Protein AF-A0A955N1L0-F1 (afdb_monomer_lite)

Secondary structure (DSSP, 8-state):
-EEE-SSEEEEEEE-GGGS--TTEEEEEEEEEEE-STT-EEEEEEEEEEEEEE--EEEEEESSEEEE-SSSEEEEEETTEEEEEEEE-SS-EEEEEEE-----SSSSPPEEEEEEESS-EEEEEEEEEEEEE---

Sequence (135 aa):
STDFTAEKDTLVLDITSAYDVPSLEKLTRTFIYDRSGKGSFTVRDEVRFKEPTKFGTALITMSEWNQSGQDEFLIRQGTNAVRVTVECPDQWSVKPETLEEDVRADRLPDRIGLNVIQPVKSTEITMLIEPVVEE

Radius of gyration: 16.12 Å; chains: 1; bounding box: 38×33×46 Å

Foldseek 3Di:
DWDDDPFKTKDKDFCQVVDPDPFWDTWIWIWMWGNPDQTKIKIKIKTAGNDFAKDKDKDKDQFDKDDDPFFWIWGDDVVWIKIKGKDKPADWHWDKDFDDDPDPDPGTMIITIIIHPTGDRIIMIMIMIGIDDDD

pLDDT: mean 95.41, std 6.42, range [50.41, 98.81]

Structure (mmCIF, N/CA/C/O backbone):
data_AF-A0A955N1L0-F1
#
_entry.id   AF-A0A955N1L0-F1
#
loop_
_atom_site.group_PDB
_atom_site.id
_atom_site.type_symbol
_atom_site.label_atom_id
_atom_site.label_alt_id
_atom_site.label_comp_id
_atom_site.label_asym_id
_atom_site.label_entity_id
_atom_site.label_seq_id
_atom_site.pdbx_PDB_ins_code
_atom_site.Cartn_x
_atom_site.Cartn_y
_atom_site.Cartn_z
_atom_site.occupancy
_atom_site.B_iso_or_equiv
_atom_site.auth_seq_id
_atom_site.auth_comp_id
_atom_site.auth_asym_id
_atom_site.auth_atom_id
_atom_site.pdbx_PDB_model_num
ATOM 1 N N . SER A 1 1 ? -1.332 -15.743 -2.092 1.00 92.12 1 SER A N 1
ATOM 2 C CA . SER A 1 1 ? -1.514 -16.739 -1.015 1.00 92.12 1 SER A CA 1
ATOM 3 C C . SER A 1 1 ? -2.445 -16.171 0.042 1.00 92.12 1 SER A C 1
ATOM 5 O O . SER A 1 1 ? -2.707 -14.972 0.027 1.00 92.12 1 SER A O 1
ATOM 7 N N . THR A 1 2 ? -2.962 -17.015 0.929 1.00 96.25 2 THR A N 1
ATOM 8 C CA . THR A 1 2 ? -3.849 -16.616 2.031 1.00 96.25 2 THR A CA 1
ATOM 9 C C . THR A 1 2 ? -3.439 -17.337 3.305 1.00 96.25 2 THR A C 1
ATOM 11 O O . THR A 1 2 ? -3.138 -18.529 3.242 1.00 96.25 2 THR A O 1
ATOM 14 N N . ASP A 1 3 ? -3.472 -16.634 4.429 1.00 98.06 3 ASP A N 1
ATOM 15 C CA . ASP A 1 3 ? -3.309 -17.191 5.771 1.00 98.06 3 ASP A CA 1
ATOM 16 C C . ASP A 1 3 ? -4.246 -16.446 6.723 1.00 98.06 3 ASP A C 1
ATOM 18 O O . ASP A 1 3 ? -4.134 -15.232 6.869 1.00 98.06 3 ASP A O 1
ATOM 22 N N . PHE A 1 4 ? -5.210 -17.145 7.313 1.00 97.94 4 PHE A N 1
ATOM 23 C CA . PHE A 1 4 ? -6.253 -16.540 8.139 1.00 97.94 4 PHE A CA 1
ATOM 24 C C . PHE A 1 4 ? -6.267 -17.210 9.501 1.00 97.94 4 PHE A C 1
ATOM 26 O O . PHE A 1 4 ? -6.388 -18.433 9.608 1.00 97.94 4 PHE A O 1
ATOM 33 N N . THR A 1 5 ? -6.159 -16.402 10.547 1.00 97.62 5 THR A N 1
ATOM 34 C CA . THR A 1 5 ? -6.092 -16.867 11.930 1.00 97.62 5 THR A CA 1
ATOM 35 C C . THR A 1 5 ? -7.022 -16.037 12.804 1.00 97.62 5 THR A C 1
ATOM 37 O O . THR A 1 5 ? -7.545 -15.006 12.386 1.00 97.62 5 THR A O 1
ATOM 40 N N . ALA A 1 6 ? -7.225 -16.472 14.049 1.00 97.00 6 ALA A N 1
ATOM 41 C CA . ALA A 1 6 ? -8.023 -15.703 14.999 1.00 97.00 6 ALA A CA 1
ATOM 42 C C . ALA A 1 6 ? -7.446 -14.295 15.240 1.00 97.00 6 ALA A C 1
ATOM 44 O O . ALA A 1 6 ? -8.206 -13.345 15.401 1.00 97.00 6 ALA A O 1
ATOM 45 N N . GLU A 1 7 ? -6.119 -14.154 15.239 1.00 97.50 7 GLU A N 1
ATOM 46 C CA . GLU A 1 7 ? -5.441 -12.893 15.556 1.00 97.50 7 GLU A CA 1
ATOM 47 C C . GLU A 1 7 ? -5.133 -12.063 14.309 1.00 97.50 7 GLU A C 1
ATOM 49 O O . GLU A 1 7 ? -5.236 -10.843 14.348 1.00 97.50 7 GLU A O 1
ATOM 54 N N . LYS A 1 8 ? -4.801 -12.704 13.186 1.00 98.19 8 LYS A N 1
ATOM 55 C CA . LYS A 1 8 ? -4.273 -12.023 12.002 1.00 98.19 8 LYS A CA 1
ATOM 56 C C . LYS A 1 8 ? -4.685 -12.699 10.700 1.00 98.19 8 LYS A C 1
ATOM 58 O O . LYS A 1 8 ? -4.577 -13.919 10.574 1.00 98.19 8 LYS A O 1
ATOM 63 N N . ASP A 1 9 ? -5.045 -11.884 9.718 1.00 98.56 9 ASP A N 1
ATOM 64 C CA . ASP A 1 9 ? -5.323 -12.302 8.348 1.00 98.56 9 ASP A CA 1
ATOM 65 C C . ASP A 1 9 ? -4.271 -11.731 7.404 1.00 98.56 9 ASP A C 1
ATOM 67 O O . ASP A 1 9 ? -3.925 -10.557 7.486 1.00 98.56 9 ASP A O 1
ATOM 71 N N . THR A 1 10 ? -3.772 -12.549 6.485 1.00 98.69 10 THR A N 1
ATOM 72 C CA . THR A 1 10 ? -2.841 -12.155 5.431 1.00 98.69 10 THR A CA 1
ATOM 73 C C . THR A 1 10 ? -3.373 -12.605 4.078 1.00 98.69 10 THR A C 1
ATOM 75 O O . THR A 1 10 ? -3.630 -13.789 3.851 1.00 98.69 10 THR A O 1
ATOM 78 N N . LEU A 1 11 ? -3.499 -11.660 3.151 1.00 98.69 11 LEU A N 1
ATOM 79 C CA . LEU A 1 11 ? -3.850 -11.902 1.755 1.00 98.69 11 LEU A CA 1
ATOM 80 C C . LEU A 1 11 ? -2.754 -11.326 0.862 1.00 98.69 11 LEU A C 1
ATOM 82 O O . LEU A 1 11 ? -2.507 -10.127 0.872 1.00 98.69 11 LEU A O 1
ATOM 86 N N . VAL A 1 12 ? -2.137 -12.176 0.048 1.00 98.62 12 VAL A N 1
ATOM 87 C CA . VAL A 1 12 ? -1.130 -11.776 -0.939 1.00 98.62 12 VAL A CA 1
ATOM 88 C C . VAL A 1 12 ? -1.702 -11.983 -2.334 1.00 98.62 12 VAL A C 1
ATOM 90 O O . VAL A 1 12 ? -1.979 -13.122 -2.730 1.00 98.62 12 VAL A O 1
ATOM 93 N N . LEU A 1 13 ? -1.850 -10.893 -3.080 1.00 98.50 13 LEU A N 1
ATOM 94 C CA . LEU A 1 13 ? -2.296 -10.889 -4.468 1.00 98.50 13 LEU A CA 1
ATOM 95 C C . LEU A 1 13 ? -1.118 -10.587 -5.388 1.00 98.50 13 LEU A C 1
ATOM 97 O O . LEU A 1 13 ? -0.484 -9.543 -5.264 1.00 98.50 13 LEU A O 1
ATOM 101 N N . ASP A 1 14 ? -0.856 -11.476 -6.341 1.00 98.50 14 ASP A N 1
ATOM 102 C CA . ASP A 1 14 ? -0.056 -11.123 -7.510 1.00 98.50 14 ASP A CA 1
ATOM 103 C C . ASP A 1 14 ? -0.982 -10.449 -8.524 1.00 98.50 14 ASP A C 1
ATOM 105 O O . ASP A 1 14 ? -1.841 -11.095 -9.127 1.00 98.50 14 ASP A O 1
ATOM 109 N N . ILE A 1 15 ? -0.836 -9.134 -8.659 1.00 98.25 15 ILE A N 1
ATOM 110 C CA . ILE A 1 15 ? -1.642 -8.308 -9.558 1.00 98.25 15 ILE A CA 1
ATOM 111 C C . ILE A 1 15 ? -0.856 -7.909 -10.809 1.00 98.25 15 ILE A C 1
ATOM 113 O O . ILE A 1 15 ? -1.331 -7.079 -11.572 1.00 98.25 15 ILE A O 1
ATOM 117 N N . THR A 1 16 ? 0.314 -8.512 -11.061 1.00 98.38 16 THR A N 1
ATOM 118 C CA . THR A 1 16 ? 1.191 -8.182 -12.200 1.00 98.38 16 THR A CA 1
ATOM 119 C C . THR A 1 16 ? 0.432 -8.199 -13.526 1.00 98.38 16 THR A C 1
ATOM 121 O O . THR A 1 16 ? 0.500 -7.248 -14.296 1.00 98.38 16 THR A O 1
ATOM 124 N N . SER A 1 17 ? -0.347 -9.257 -13.769 1.00 97.75 17 SER A N 1
ATOM 125 C CA . SER A 1 17 ? -1.089 -9.445 -15.026 1.00 97.75 17 SER A CA 1
ATOM 126 C C . SER A 1 17 ? -2.262 -8.479 -15.226 1.00 97.75 17 SER A C 1
ATOM 128 O O . SER A 1 17 ? -2.782 -8.386 -16.334 1.00 97.75 17 SER A O 1
ATOM 130 N N . ALA A 1 18 ? -2.672 -7.748 -14.184 1.00 97.56 18 ALA A N 1
ATOM 131 C CA . ALA A 1 18 ? -3.723 -6.738 -14.283 1.00 97.56 18 ALA A CA 1
ATOM 132 C C . ALA A 1 18 ? -3.228 -5.423 -14.914 1.00 97.56 18 ALA A C 1
ATOM 134 O O . ALA A 1 18 ? -4.043 -4.552 -15.217 1.00 97.56 18 ALA A O 1
ATOM 135 N N . TYR A 1 19 ? -1.914 -5.271 -15.113 1.00 96.69 19 TYR A N 1
ATOM 136 C CA . TYR A 1 19 ? -1.300 -4.066 -15.660 1.00 96.69 19 TYR A CA 1
ATOM 137 C C . TYR A 1 19 ? -0.591 -4.371 -16.977 1.00 96.69 19 TYR A C 1
ATOM 139 O O . TYR A 1 19 ? 0.345 -5.166 -17.026 1.00 96.69 19 TYR A O 1
ATOM 147 N N . ASP A 1 20 ? -0.989 -3.671 -18.039 1.00 96.56 20 ASP A N 1
ATOM 148 C CA . ASP A 1 20 ? -0.309 -3.721 -19.335 1.00 96.56 20 ASP A CA 1
ATOM 149 C C . ASP A 1 20 ? 0.894 -2.762 -19.348 1.00 96.56 20 ASP A C 1
ATOM 151 O O . ASP A 1 20 ? 0.875 -1.683 -19.940 1.00 96.56 20 ASP A O 1
ATOM 155 N N . VAL A 1 21 ? 1.934 -3.123 -18.592 1.00 97.00 21 VAL A N 1
ATOM 156 C CA . VAL A 1 21 ? 3.194 -2.373 -18.501 1.00 97.00 21 VAL A CA 1
ATOM 157 C C . VAL A 1 21 ? 4.331 -3.291 -18.956 1.00 97.00 21 VAL A C 1
ATOM 159 O O . VAL A 1 21 ? 4.738 -4.169 -18.197 1.00 97.00 21 VAL A O 1
ATOM 162 N N . PRO A 1 22 ? 4.900 -3.106 -20.165 1.00 96.69 22 PRO A N 1
ATOM 163 C CA . PRO A 1 22 ? 5.881 -4.041 -20.732 1.00 96.69 22 PRO A CA 1
ATOM 164 C C . PRO A 1 22 ? 7.138 -4.272 -19.880 1.00 96.69 22 PRO A C 1
ATOM 166 O O . PRO A 1 22 ? 7.747 -5.350 -19.939 1.00 96.69 22 PRO A O 1
ATOM 169 N N . SER A 1 23 ? 7.544 -3.261 -19.104 1.00 97.75 23 SER A N 1
ATOM 170 C CA . SER A 1 23 ? 8.687 -3.342 -18.197 1.00 97.75 23 SER A CA 1
ATOM 171 C C . SER A 1 23 ? 8.362 -4.045 -16.878 1.00 97.75 23 SER A C 1
ATOM 173 O O . SER A 1 23 ? 9.300 -4.443 -16.199 1.00 97.75 23 SER A O 1
ATOM 175 N N . LEU A 1 24 ? 7.092 -4.231 -16.504 1.00 98.69 24 LEU A N 1
ATOM 176 C CA . LEU A 1 24 ? 6.693 -4.811 -15.222 1.00 98.69 24 LEU A CA 1
ATOM 177 C C . LEU A 1 24 ? 6.964 -6.322 -15.189 1.00 98.69 24 LEU A C 1
ATOM 179 O O . LEU A 1 24 ? 6.513 -7.072 -16.051 1.00 98.69 24 LEU A O 1
ATOM 183 N N . GLU A 1 25 ? 7.710 -6.766 -14.180 1.00 98.62 25 GLU A N 1
ATOM 184 C CA . GLU A 1 25 ? 8.022 -8.183 -13.941 1.00 98.62 25 GLU A CA 1
ATOM 185 C C . GLU A 1 25 ? 7.247 -8.756 -12.755 1.00 98.62 25 GLU A C 1
ATOM 187 O O . GLU A 1 25 ? 6.921 -9.940 -12.748 1.00 98.62 25 GLU A O 1
ATOM 192 N N . LYS A 1 26 ? 6.985 -7.926 -11.739 1.00 98.56 26 LYS A N 1
ATOM 193 C CA . LYS A 1 26 ? 6.251 -8.296 -10.526 1.00 98.56 26 LYS A CA 1
ATOM 194 C C . LYS A 1 26 ? 5.531 -7.070 -9.984 1.00 98.56 26 LYS A C 1
ATOM 196 O O . LYS A 1 26 ? 6.157 -6.026 -9.825 1.00 98.56 26 LYS A O 1
ATOM 201 N N . LEU A 1 27 ? 4.270 -7.234 -9.613 1.00 98.75 27 LEU A N 1
ATOM 202 C CA . LEU A 1 27 ? 3.562 -6.378 -8.675 1.00 98.75 27 LEU A CA 1
ATOM 203 C C . LEU A 1 27 ? 2.738 -7.261 -7.741 1.00 98.75 27 LEU A C 1
ATOM 205 O O . LEU A 1 27 ? 1.766 -7.897 -8.149 1.00 98.75 27 LEU A O 1
ATOM 209 N N . THR A 1 28 ? 3.140 -7.304 -6.477 1.00 98.69 28 THR A N 1
ATOM 210 C CA . THR A 1 28 ? 2.433 -8.048 -5.438 1.00 98.69 28 THR A CA 1
ATOM 211 C C . THR A 1 28 ? 1.904 -7.079 -4.399 1.00 98.69 28 THR A C 1
ATOM 213 O O . THR A 1 28 ? 2.666 -6.271 -3.877 1.00 98.69 28 THR A O 1
ATOM 216 N N . ARG A 1 29 ? 0.614 -7.192 -4.081 1.00 98.81 29 ARG A N 1
ATOM 217 C CA . ARG A 1 29 ? -0.023 -6.464 -2.987 1.00 98.81 29 ARG A CA 1
ATOM 218 C C . ARG A 1 29 ? -0.318 -7.417 -1.842 1.00 98.81 29 ARG A C 1
ATOM 220 O O . ARG A 1 29 ? -1.058 -8.387 -2.010 1.00 98.81 29 ARG A O 1
ATOM 227 N N . THR A 1 30 ? 0.243 -7.120 -0.683 1.00 98.81 30 THR A N 1
ATOM 228 C CA . THR A 1 30 ? 0.001 -7.843 0.559 1.00 98.81 30 THR A CA 1
ATOM 229 C C . THR A 1 30 ? -0.886 -7.005 1.464 1.00 98.81 30 THR A C 1
ATOM 231 O O . THR A 1 30 ? -0.564 -5.862 1.773 1.00 98.81 30 THR A O 1
ATOM 234 N N . PHE A 1 31 ? -1.990 -7.593 1.902 1.00 98.81 31 PHE A N 1
ATOM 235 C CA . PHE A 1 31 ? -2.870 -7.058 2.927 1.00 98.81 31 PHE A CA 1
ATOM 236 C C . PHE A 1 31 ? -2.670 -7.853 4.208 1.00 98.81 31 PHE A C 1
ATOM 238 O O . PHE A 1 31 ? -2.707 -9.085 4.170 1.00 98.81 31 PHE A O 1
ATOM 245 N N . ILE A 1 32 ? -2.489 -7.158 5.325 1.00 98.75 32 ILE A N 1
ATOM 246 C CA . ILE A 1 32 ? -2.411 -7.764 6.653 1.00 98.75 32 ILE 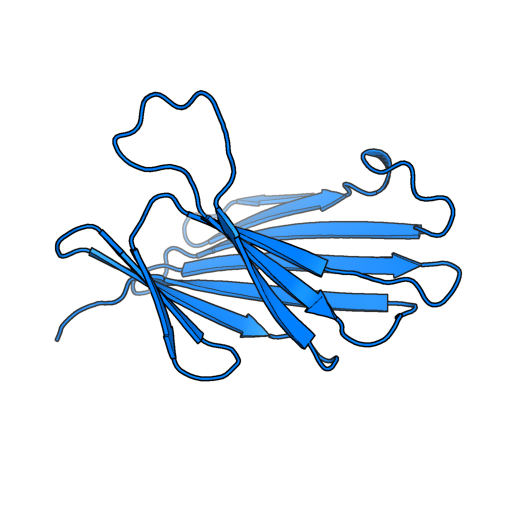A CA 1
ATOM 247 C C . ILE A 1 32 ? -3.419 -7.054 7.541 1.00 98.75 32 ILE A C 1
ATOM 249 O O . ILE A 1 32 ? -3.320 -5.848 7.729 1.00 98.75 32 ILE A O 1
ATOM 253 N N . TYR A 1 33 ? -4.384 -7.790 8.078 1.00 98.56 33 TYR A N 1
ATOM 254 C CA . TYR A 1 33 ? -5.289 -7.286 9.103 1.00 98.56 33 TYR A CA 1
ATOM 255 C C . TYR A 1 33 ? -4.942 -7.951 10.429 1.00 98.56 33 TYR A C 1
ATOM 257 O O . TYR A 1 33 ? -5.094 -9.164 10.565 1.00 98.56 33 TYR A O 1
ATOM 265 N N . ASP A 1 34 ? -4.444 -7.168 11.381 1.00 98.38 34 ASP A N 1
ATOM 266 C CA . ASP A 1 34 ? -4.059 -7.630 12.712 1.00 98.38 34 ASP A CA 1
ATOM 267 C C . ASP A 1 34 ? -5.104 -7.150 13.723 1.00 98.38 34 ASP A C 1
ATOM 269 O O . ASP A 1 34 ? -5.459 -5.973 13.753 1.00 98.38 34 ASP A O 1
ATOM 273 N N . ARG A 1 35 ? -5.646 -8.069 14.522 1.00 97.69 35 ARG A N 1
ATOM 274 C CA . ARG A 1 35 ? -6.685 -7.802 15.529 1.00 97.69 35 ARG A CA 1
ATOM 275 C C . ARG A 1 35 ? -6.106 -7.624 16.929 1.00 97.69 35 ARG A C 1
ATOM 277 O O . ARG A 1 35 ? -6.862 -7.377 17.867 1.00 97.69 35 ARG A O 1
ATOM 284 N N . SER A 1 36 ? -4.796 -7.791 17.100 1.00 94.94 36 SER A N 1
ATOM 285 C CA . SER A 1 36 ? -4.134 -7.601 18.386 1.00 94.94 36 SER A CA 1
ATOM 286 C C . SER A 1 36 ? -4.159 -6.130 18.816 1.00 94.94 36 SER A C 1
ATOM 288 O O . SER A 1 36 ? -4.235 -5.204 18.006 1.00 94.94 36 SER A O 1
ATOM 290 N N . GLY A 1 37 ? -4.127 -5.897 20.131 1.00 94.12 37 GLY A N 1
ATOM 291 C CA . GLY A 1 37 ? -4.185 -4.550 20.691 1.00 94.12 37 GLY A CA 1
ATOM 292 C C . GLY A 1 37 ? -5.447 -3.800 20.255 1.00 94.12 37 GLY A C 1
ATOM 293 O O . GLY A 1 37 ? -6.560 -4.202 20.581 1.00 94.12 37 GLY A O 1
ATOM 294 N N . LYS A 1 38 ? -5.260 -2.685 19.545 1.00 94.88 38 LYS A N 1
ATOM 295 C CA . LYS A 1 38 ? -6.353 -1.853 19.012 1.00 94.88 38 LYS A CA 1
ATOM 296 C C . LYS A 1 38 ? -6.680 -2.173 17.547 1.00 94.88 38 LYS A C 1
ATOM 298 O O . LYS A 1 38 ? -7.610 -1.598 16.990 1.00 94.88 38 LYS A O 1
ATOM 303 N N . GLY A 1 39 ? -5.945 -3.116 16.965 1.00 96.81 39 GLY A N 1
ATOM 304 C CA . GLY A 1 39 ? -6.008 -3.517 15.573 1.00 96.81 39 GLY A CA 1
ATOM 305 C C . GLY A 1 39 ? -5.199 -2.617 14.641 1.00 96.81 39 GLY A C 1
ATOM 306 O O . GLY A 1 39 ? -4.975 -1.441 14.923 1.00 96.81 39 GLY A O 1
ATOM 307 N N . SER A 1 40 ? -4.776 -3.176 13.512 1.00 98.38 40 SER A N 1
ATOM 308 C CA . SER A 1 40 ? -4.097 -2.451 12.440 1.00 98.38 40 SER A CA 1
ATOM 309 C C . SER A 1 40 ? -4.377 -3.082 11.078 1.00 98.38 40 SER A C 1
ATOM 311 O O . SER A 1 40 ? -4.784 -4.244 10.962 1.00 98.38 40 SER A O 1
ATOM 313 N N . PHE A 1 41 ? -4.185 -2.293 10.026 1.00 98.62 41 PHE A N 1
ATOM 314 C CA . PHE A 1 41 ? -4.282 -2.757 8.653 1.00 98.62 41 PHE A CA 1
ATOM 315 C C . PHE A 1 41 ? -3.066 -2.303 7.855 1.00 98.62 41 PHE A C 1
ATOM 317 O O . PHE A 1 41 ? -2.818 -1.110 7.709 1.00 98.62 41 PHE A O 1
ATOM 324 N N . THR A 1 42 ? -2.318 -3.259 7.318 1.00 98.81 42 THR A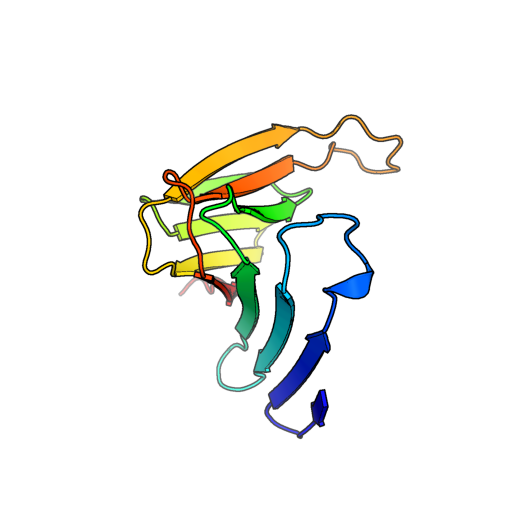 N 1
ATOM 325 C CA . THR A 1 42 ? -1.133 -2.993 6.507 1.00 98.81 42 THR A CA 1
ATOM 326 C C . THR A 1 42 ? -1.417 -3.315 5.051 1.00 98.81 42 THR A C 1
ATOM 328 O O . THR A 1 42 ? -1.886 -4.408 4.729 1.00 98.81 42 THR A O 1
ATOM 331 N N . VAL A 1 43 ? -1.071 -2.388 4.164 1.00 98.75 43 VAL A N 1
ATOM 332 C CA . VAL A 1 43 ? -1.040 -2.605 2.716 1.00 98.75 43 VAL A CA 1
ATOM 333 C C . VAL A 1 43 ? 0.393 -2.428 2.243 1.00 98.75 43 VAL A C 1
ATOM 335 O O . VAL A 1 43 ? 0.957 -1.348 2.378 1.00 98.75 43 VAL A O 1
ATOM 338 N N . ARG A 1 44 ? 0.981 -3.482 1.685 1.00 98.81 44 ARG A N 1
ATOM 339 C CA . ARG A 1 44 ? 2.353 -3.485 1.170 1.00 98.81 44 ARG A CA 1
ATOM 340 C C . ARG A 1 44 ? 2.350 -3.806 -0.313 1.00 98.81 44 ARG A C 1
ATOM 342 O O . ARG A 1 44 ? 1.913 -4.887 -0.703 1.00 98.81 44 ARG A O 1
ATOM 349 N N . ASP A 1 45 ? 2.869 -2.887 -1.112 1.00 98.75 45 ASP A N 1
ATOM 350 C CA . ASP A 1 45 ? 3.078 -3.056 -2.545 1.00 98.75 45 ASP A CA 1
ATOM 351 C C . ASP A 1 45 ? 4.554 -3.311 -2.833 1.00 98.75 45 ASP A C 1
ATOM 353 O O . ASP A 1 45 ? 5.388 -2.438 -2.615 1.00 98.75 45 ASP A O 1
ATOM 357 N N . GLU A 1 46 ? 4.871 -4.487 -3.368 1.00 98.81 46 GLU A N 1
ATOM 358 C CA . GLU A 1 46 ? 6.205 -4.850 -3.846 1.00 98.81 46 GLU A CA 1
ATOM 359 C C . GLU A 1 46 ? 6.226 -4.880 -5.372 1.00 98.81 46 GLU A C 1
ATOM 361 O O . GLU A 1 46 ? 5.473 -5.641 -5.989 1.00 98.81 46 GLU A O 1
ATOM 366 N N . VAL A 1 47 ? 7.138 -4.124 -5.986 1.00 98.81 47 VAL A N 1
ATOM 367 C CA . VAL A 1 47 ? 7.229 -4.018 -7.447 1.00 98.81 47 VAL A CA 1
ATOM 368 C C . VAL A 1 47 ? 8.625 -4.349 -7.971 1.00 98.81 47 VAL A C 1
ATOM 370 O O . VAL A 1 47 ? 9.637 -4.084 -7.319 1.00 98.81 47 VAL A O 1
ATOM 373 N N . ARG A 1 48 ? 8.691 -4.913 -9.180 1.00 98.81 48 ARG A N 1
ATOM 374 C CA . ARG A 1 48 ? 9.926 -5.116 -9.946 1.00 98.81 48 ARG A CA 1
ATOM 375 C C . ARG A 1 48 ? 9.698 -4.840 -11.428 1.00 98.81 48 ARG A C 1
ATOM 377 O O . ARG A 1 48 ? 8.693 -5.268 -11.991 1.00 98.81 48 ARG A O 1
ATOM 384 N N . PHE A 1 49 ? 10.674 -4.195 -12.055 1.00 98.81 49 PHE A N 1
ATOM 385 C CA . PHE A 1 49 ? 10.710 -3.851 -13.467 1.00 98.81 49 PHE A CA 1
ATOM 386 C C . PHE A 1 49 ? 12.020 -4.308 -14.131 1.00 98.81 49 PHE A C 1
ATOM 388 O O . PHE A 1 49 ? 13.087 -4.290 -13.512 1.00 98.81 49 PHE A O 1
ATOM 395 N N . LYS A 1 50 ? 11.952 -4.607 -15.434 1.00 98.50 50 LYS A N 1
ATOM 396 C CA . LYS A 1 50 ? 13.091 -4.920 -16.319 1.00 98.50 50 LYS A CA 1
ATOM 397 C C . LYS A 1 50 ? 14.104 -3.771 -16.380 1.00 98.50 50 LYS A C 1
ATOM 399 O O . LYS A 1 50 ? 15.318 -3.980 -16.453 1.00 98.50 50 LYS A O 1
ATOM 404 N N . GLU A 1 51 ? 13.603 -2.541 -16.321 1.00 98.25 51 GLU A N 1
ATOM 405 C CA . GLU A 1 51 ? 14.366 -1.297 -16.411 1.00 98.25 51 GLU A CA 1
ATOM 406 C C . GLU A 1 51 ? 13.824 -0.246 -15.428 1.00 98.25 51 GLU A C 1
ATOM 408 O O . GLU A 1 51 ? 12.668 -0.360 -15.012 1.00 98.25 51 GLU A O 1
ATOM 413 N N . PRO A 1 52 ? 14.628 0.762 -15.026 1.00 98.50 52 PRO A N 1
ATOM 414 C CA . PRO A 1 52 ? 14.167 1.804 -14.113 1.00 98.50 52 PRO A CA 1
ATOM 415 C C . PRO A 1 52 ? 12.871 2.459 -14.610 1.00 98.50 52 PRO A C 1
ATOM 417 O O . PRO A 1 52 ? 12.856 3.103 -15.655 1.00 98.50 52 PRO A O 1
ATOM 420 N N . THR A 1 53 ? 11.786 2.293 -13.856 1.00 98.44 53 THR A N 1
ATOM 421 C CA . THR A 1 53 ? 10.434 2.733 -14.227 1.00 98.44 53 THR A CA 1
ATOM 422 C C . THR A 1 53 ? 9.844 3.571 -13.091 1.00 98.44 53 THR A C 1
ATOM 424 O O . THR A 1 53 ? 10.153 3.348 -11.920 1.00 98.44 53 THR A O 1
ATOM 427 N N . LYS A 1 54 ? 9.022 4.578 -13.414 1.00 98.12 54 LYS A N 1
ATOM 428 C CA . LYS A 1 54 ? 8.304 5.355 -12.391 1.00 98.12 54 LYS A CA 1
ATOM 429 C C . LYS A 1 54 ? 7.271 4.469 -11.703 1.00 98.12 54 LYS A C 1
ATOM 431 O O . LYS A 1 54 ? 6.534 3.754 -12.376 1.00 98.12 54 LYS A O 1
ATOM 436 N N . PHE A 1 55 ? 7.181 4.571 -10.384 1.00 98.44 55 PHE A N 1
ATOM 437 C CA . PHE A 1 55 ? 6.231 3.803 -9.594 1.00 98.44 55 PHE A CA 1
ATOM 438 C C . PHE A 1 55 ? 5.578 4.667 -8.520 1.00 98.44 55 PHE A C 1
ATOM 440 O O . PHE A 1 55 ? 6.192 5.583 -7.973 1.00 98.44 55 PHE A O 1
ATOM 447 N N . GLY A 1 56 ? 4.326 4.351 -8.219 1.00 97.81 56 GLY A N 1
ATOM 448 C CA . GLY A 1 56 ? 3.588 4.931 -7.116 1.00 97.81 56 GLY A CA 1
ATOM 449 C C . GLY A 1 56 ? 2.324 4.134 -6.832 1.00 97.81 56 GLY A C 1
ATOM 450 O O . GLY A 1 56 ? 1.837 3.393 -7.686 1.00 97.81 56 GLY A O 1
ATOM 451 N N . THR A 1 57 ? 1.791 4.312 -5.631 1.00 97.69 57 THR A N 1
ATOM 452 C CA . THR A 1 57 ? 0.501 3.762 -5.204 1.00 97.69 57 THR A CA 1
ATOM 453 C C . THR A 1 57 ? -0.411 4.902 -4.751 1.00 97.69 57 THR A C 1
ATOM 455 O O . THR A 1 57 ? -0.074 6.079 -4.915 1.00 97.69 57 THR A O 1
ATOM 458 N N . ALA A 1 58 ? -1.603 4.592 -4.253 1.00 97.19 58 ALA A N 1
ATOM 459 C CA . ALA A 1 58 ? -2.517 5.617 -3.772 1.00 97.19 58 ALA A CA 1
ATOM 460 C C . ALA A 1 58 ? -3.319 5.162 -2.558 1.00 97.19 58 ALA A C 1
ATOM 462 O O . ALA A 1 58 ? -3.731 4.006 -2.466 1.00 97.19 58 ALA A O 1
ATOM 463 N N . LEU A 1 59 ? -3.593 6.128 -1.688 1.00 97.00 59 LEU A N 1
ATOM 464 C CA . LEU A 1 59 ? -4.578 6.046 -0.623 1.00 97.00 59 LEU A CA 1
ATOM 465 C C . LEU A 1 59 ? -5.779 6.899 -1.029 1.00 97.00 59 LEU A C 1
ATOM 467 O O . LEU A 1 59 ? -5.619 8.071 -1.358 1.00 97.00 59 LEU A O 1
ATOM 471 N N . ILE A 1 60 ? -6.973 6.313 -1.051 1.00 96.06 60 ILE A N 1
ATOM 472 C CA . ILE A 1 60 ? -8.201 7.014 -1.442 1.00 96.06 60 ILE A CA 1
ATOM 473 C C . ILE A 1 60 ? -9.083 7.162 -0.210 1.00 96.06 60 ILE A C 1
ATOM 475 O O . ILE A 1 60 ? -9.272 6.200 0.534 1.00 96.06 60 ILE A O 1
ATOM 479 N N . THR A 1 61 ? -9.628 8.357 0.003 1.00 95.00 61 THR A N 1
ATOM 480 C CA . THR A 1 61 ? -10.523 8.637 1.127 1.00 95.00 61 THR A CA 1
ATOM 481 C C . THR A 1 61 ? -11.634 9.605 0.733 1.00 95.00 61 THR A C 1
ATOM 483 O O . THR A 1 61 ? -11.430 10.511 -0.067 1.00 95.00 61 THR A O 1
ATOM 486 N N . MET A 1 62 ? -12.821 9.421 1.312 1.00 93.06 62 MET A N 1
ATOM 487 C CA . MET A 1 62 ? -13.920 10.400 1.257 1.00 93.06 62 MET A CA 1
ATOM 488 C C . MET A 1 62 ? -13.937 11.324 2.486 1.00 93.06 62 MET A C 1
ATOM 490 O O . MET A 1 62 ? -14.784 12.207 2.596 1.00 93.06 62 MET A O 1
ATOM 494 N N . SER A 1 63 ? -13.022 11.104 3.425 1.00 94.00 63 SER A N 1
ATOM 495 C CA . SER A 1 63 ? -12.946 11.806 4.701 1.00 94.00 63 SER A CA 1
ATOM 496 C C . SER A 1 63 ? -11.944 12.955 4.654 1.00 94.00 63 SER A C 1
ATOM 498 O O . SER A 1 63 ? -11.040 12.990 3.817 1.00 94.00 63 SER A O 1
ATOM 500 N N . GLU A 1 64 ? -12.080 13.892 5.590 1.00 94.00 64 GLU A N 1
ATOM 501 C CA . GLU A 1 64 ? -11.062 14.916 5.801 1.00 94.00 64 GLU A CA 1
ATOM 502 C C . GLU A 1 64 ? -9.734 14.270 6.178 1.00 94.00 64 GLU A C 1
ATOM 504 O O . GLU A 1 64 ? -9.681 13.317 6.961 1.00 94.00 64 GLU A O 1
ATOM 509 N N . TRP A 1 65 ? -8.655 14.802 5.617 1.00 96.25 65 TRP A N 1
ATOM 510 C CA . TRP A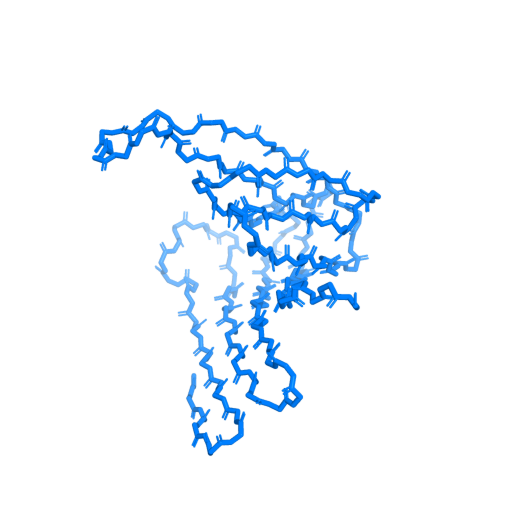 1 65 ? -7.317 14.333 5.908 1.00 96.25 65 TRP A CA 1
ATOM 511 C C . TRP A 1 65 ? -6.347 15.501 6.000 1.00 96.25 65 TRP A C 1
ATOM 513 O O . TRP A 1 65 ? -6.531 16.548 5.377 1.00 96.25 65 TRP A O 1
ATOM 523 N N . ASN A 1 66 ? -5.303 15.311 6.793 1.00 95.62 66 ASN A N 1
ATOM 524 C CA . ASN A 1 66 ? -4.138 16.175 6.793 1.00 95.62 66 ASN A CA 1
ATOM 525 C C . ASN A 1 66 ? -2.870 15.324 6.817 1.00 95.62 66 ASN A C 1
ATOM 527 O O . ASN A 1 66 ? -2.896 14.140 7.155 1.00 95.62 66 ASN A O 1
ATOM 531 N N . GLN A 1 67 ? -1.766 15.942 6.427 1.00 94.75 67 GLN A N 1
ATOM 532 C CA . GLN A 1 67 ? -0.447 15.342 6.469 1.00 94.75 67 GLN A CA 1
ATOM 533 C C . GLN A 1 67 ? 0.328 15.948 7.645 1.00 94.75 67 GLN A C 1
ATOM 535 O O . GLN A 1 67 ? 0.422 17.171 7.761 1.00 94.75 67 GLN A O 1
ATOM 540 N N . SER A 1 68 ? 0.869 15.092 8.509 1.00 87.12 68 SER A N 1
ATOM 541 C CA . SER A 1 68 ? 1.654 15.459 9.691 1.00 87.12 68 SER A CA 1
ATOM 542 C C . SER A 1 68 ? 3.083 14.943 9.521 1.00 87.12 68 SER A C 1
ATOM 544 O O . SER A 1 68 ? 3.404 13.840 9.926 1.00 87.12 68 SER A O 1
ATOM 546 N N . GLY A 1 69 ? 3.961 15.729 8.897 1.00 83.69 69 GLY A N 1
ATOM 547 C CA . GLY A 1 69 ? 5.293 15.251 8.490 1.00 83.69 69 GLY A CA 1
ATOM 548 C C . GLY A 1 69 ? 5.291 14.658 7.079 1.00 83.69 69 GLY A C 1
ATOM 549 O O . GLY A 1 69 ? 4.345 14.858 6.327 1.00 83.69 69 GLY A O 1
ATOM 550 N N . GLN A 1 70 ? 6.369 13.996 6.656 1.00 83.38 70 GLN A N 1
ATOM 551 C CA . GLN A 1 70 ? 6.459 13.498 5.274 1.00 83.38 70 GLN A CA 1
ATOM 552 C C . GLN A 1 70 ? 5.670 12.195 5.075 1.00 83.38 70 GLN A C 1
ATOM 554 O O . GLN A 1 70 ? 5.132 11.969 3.995 1.00 83.38 70 GLN A O 1
ATOM 559 N N . ASP A 1 71 ? 5.584 11.382 6.117 1.00 93.94 71 ASP A N 1
ATOM 560 C CA . ASP A 1 71 ? 5.239 9.964 6.107 1.00 93.94 71 ASP A CA 1
ATOM 561 C C . ASP A 1 71 ? 3.979 9.613 6.900 1.00 93.94 71 ASP A C 1
ATOM 563 O O . ASP A 1 71 ? 3.504 8.486 6.797 1.00 93.94 71 ASP A O 1
ATOM 567 N N . GLU A 1 72 ? 3.398 10.562 7.633 1.00 97.12 72 GLU A N 1
ATOM 568 C CA . GLU A 1 72 ? 2.189 10.338 8.424 1.00 97.12 72 GLU A CA 1
ATOM 569 C C . GLU A 1 72 ? 1.001 11.165 7.904 1.00 97.12 72 GLU A C 1
ATOM 571 O O . GLU A 1 72 ? 1.085 12.378 7.679 1.00 97.12 72 GLU A O 1
ATOM 576 N N . PHE A 1 73 ? -0.141 10.499 7.751 1.00 97.62 73 PHE A N 1
ATOM 577 C CA . PHE A 1 73 ? -1.424 11.092 7.393 1.00 97.62 73 PHE A CA 1
ATOM 578 C C . PHE A 1 73 ? -2.444 10.805 8.481 1.00 97.62 73 PHE A C 1
ATOM 580 O O . PHE A 1 73 ? -2.532 9.694 9.000 1.00 97.62 73 PHE A O 1
ATOM 587 N N . LEU A 1 74 ? -3.272 11.794 8.782 1.00 97.31 74 LEU A N 1
ATOM 588 C CA . LEU A 1 74 ? -4.381 11.656 9.708 1.00 97.31 74 LEU A CA 1
ATOM 589 C C . LEU A 1 74 ? -5.683 11.807 8.936 1.00 97.31 74 LEU A C 1
ATOM 591 O O . LEU A 1 74 ? -5.954 12.879 8.400 1.00 97.31 74 LEU A O 1
ATOM 595 N N . ILE A 1 75 ? -6.489 10.748 8.899 1.00 96.81 75 ILE A N 1
ATOM 596 C CA . ILE A 1 75 ? -7.792 10.725 8.228 1.00 96.81 75 ILE A CA 1
ATOM 597 C C . ILE A 1 75 ? -8.879 10.693 9.299 1.00 96.81 75 ILE A C 1
ATOM 599 O O . ILE A 1 75 ? -8.887 9.790 10.137 1.00 96.81 75 ILE A O 1
ATOM 603 N N . ARG A 1 76 ? -9.793 11.669 9.291 1.00 95.38 76 ARG A N 1
ATOM 604 C CA . ARG A 1 76 ? -10.809 11.859 10.339 1.00 95.38 76 ARG A CA 1
ATOM 605 C C . ARG A 1 76 ? -12.230 11.812 9.794 1.00 95.38 76 ARG A C 1
ATOM 607 O O . ARG A 1 76 ? -12.536 12.414 8.770 1.00 95.38 76 ARG A O 1
ATOM 614 N N . GLN A 1 77 ? -13.117 11.158 10.538 1.00 91.62 77 GLN A N 1
ATOM 615 C CA . GLN A 1 77 ? -14.554 11.152 10.293 1.00 91.62 77 GLN A CA 1
ATOM 616 C C . GLN A 1 77 ? -15.307 11.265 11.624 1.00 91.62 77 GLN A C 1
ATOM 618 O O . GLN A 1 77 ? -15.401 10.306 12.393 1.00 91.62 77 GLN A O 1
ATOM 623 N N . GLY A 1 78 ? -15.850 12.453 11.903 1.00 89.88 78 GLY A N 1
ATOM 624 C CA . GLY A 1 78 ? -16.464 12.751 13.198 1.00 89.88 78 GLY A CA 1
ATOM 625 C C . GLY A 1 78 ? -15.447 12.613 14.334 1.00 89.88 78 GLY A C 1
ATOM 626 O O . GLY A 1 78 ? -14.370 13.199 14.278 1.00 89.88 78 GLY A O 1
ATOM 627 N N . THR A 1 79 ? -15.778 11.818 15.351 1.00 91.75 79 THR A N 1
ATOM 628 C CA . THR A 1 79 ? -14.891 11.515 16.491 1.00 91.75 79 THR A CA 1
ATOM 629 C C . THR A 1 79 ? -13.906 10.379 16.214 1.00 91.75 79 THR A C 1
ATOM 631 O O . THR A 1 79 ? -13.069 10.079 17.056 1.00 91.75 79 THR A O 1
ATOM 634 N N . ASN A 1 80 ? -14.008 9.716 15.059 1.00 94.25 80 ASN A N 1
ATOM 635 C CA . ASN A 1 80 ? -13.142 8.598 14.703 1.00 94.25 80 ASN A CA 1
ATOM 636 C C . ASN A 1 80 ? -12.019 9.077 13.789 1.00 94.25 80 ASN A C 1
ATOM 638 O O . ASN A 1 80 ? -12.213 9.958 12.946 1.00 94.25 80 ASN A O 1
ATOM 642 N N . ALA A 1 81 ? -10.846 8.468 13.916 1.00 96.25 81 ALA A N 1
ATOM 643 C CA . ALA A 1 81 ? -9.727 8.761 13.040 1.00 96.25 81 ALA A CA 1
ATOM 644 C C . ALA A 1 81 ? -8.814 7.548 12.873 1.00 96.25 81 ALA A C 1
ATOM 646 O O . ALA A 1 81 ? -8.741 6.687 13.749 1.00 96.25 81 ALA A O 1
ATOM 647 N N . VAL A 1 82 ? -8.101 7.511 11.752 1.00 97.31 82 VAL A N 1
ATOM 648 C CA . VAL A 1 82 ? -6.980 6.597 11.534 1.00 97.31 82 VAL A CA 1
ATOM 649 C C . VAL A 1 82 ? -5.722 7.394 11.226 1.00 97.31 82 VAL A C 1
ATOM 651 O O . VAL A 1 82 ? -5.769 8.409 10.524 1.00 97.31 82 VAL A O 1
ATOM 654 N N . ARG A 1 83 ? -4.601 6.927 11.766 1.00 97.69 83 ARG A N 1
ATOM 655 C CA . ARG A 1 83 ? -3.261 7.344 11.376 1.00 97.69 83 ARG A CA 1
ATOM 656 C C . ARG A 1 83 ? -2.783 6.387 10.296 1.00 97.69 83 ARG A C 1
ATOM 658 O O . ARG A 1 83 ? -2.921 5.176 10.448 1.00 97.69 83 ARG A O 1
ATOM 665 N N . VAL A 1 84 ? -2.231 6.931 9.221 1.00 98.38 84 VAL A N 1
ATOM 666 C CA . VAL A 1 84 ? -1.571 6.161 8.172 1.00 98.38 84 VAL A CA 1
ATOM 667 C C . VAL A 1 84 ? -0.107 6.550 8.134 1.00 98.38 84 VAL A C 1
ATOM 669 O O . VAL A 1 84 ? 0.199 7.700 7.835 1.00 98.38 84 VAL A O 1
ATOM 672 N N . THR A 1 85 ? 0.774 5.597 8.404 1.00 98.31 85 THR A N 1
ATOM 673 C CA . THR A 1 85 ? 2.225 5.764 8.301 1.00 98.31 85 THR A CA 1
ATOM 674 C C . THR A 1 85 ? 2.720 5.070 7.040 1.00 98.31 85 THR A C 1
ATOM 676 O O . THR A 1 85 ? 2.322 3.938 6.756 1.00 98.31 85 THR A O 1
ATOM 679 N N . VAL A 1 86 ? 3.565 5.746 6.267 1.00 98.38 86 VAL A N 1
ATOM 680 C CA . VAL A 1 86 ? 4.077 5.263 4.983 1.00 98.38 86 VAL A CA 1
ATOM 681 C C . VAL A 1 86 ? 5.577 5.035 5.059 1.00 98.38 86 VAL A C 1
ATOM 683 O O . VAL A 1 86 ? 6.355 5.964 5.248 1.00 98.38 86 VAL A O 1
ATOM 686 N N . GLU A 1 87 ? 5.985 3.799 4.807 1.00 98.31 87 GLU A N 1
ATOM 687 C CA . GLU A 1 87 ? 7.383 3.409 4.686 1.00 98.31 87 GLU A CA 1
ATOM 688 C C . GLU A 1 87 ? 7.721 3.106 3.226 1.00 98.31 87 GLU A C 1
ATOM 690 O O . GLU A 1 87 ? 6.997 2.398 2.522 1.00 98.31 87 GLU A O 1
ATOM 695 N N . CYS A 1 88 ? 8.843 3.651 2.766 1.00 97.94 88 CYS A N 1
ATOM 696 C CA . CYS A 1 88 ? 9.395 3.409 1.440 1.00 97.94 88 CYS A CA 1
ATOM 697 C C . CYS A 1 88 ? 10.919 3.601 1.514 1.00 97.94 88 CYS A C 1
ATOM 699 O O . CYS A 1 88 ? 11.366 4.604 2.081 1.00 97.94 88 CYS A O 1
ATOM 701 N N . PRO A 1 89 ? 11.736 2.676 0.976 1.00 97.62 89 PRO A N 1
ATOM 702 C CA . PRO A 1 89 ? 13.192 2.803 1.015 1.00 97.62 89 PRO A CA 1
ATOM 703 C C . PRO A 1 89 ? 13.716 3.907 0.083 1.00 97.62 89 PRO A C 1
ATOM 705 O O . PRO A 1 89 ? 14.831 4.395 0.269 1.00 97.62 89 PRO A O 1
ATOM 708 N N . ASP A 1 90 ? 12.931 4.298 -0.922 1.00 98.19 90 ASP A N 1
ATOM 709 C CA . ASP A 1 90 ? 13.284 5.325 -1.894 1.00 98.19 90 ASP A CA 1
ATOM 710 C C . ASP A 1 90 ? 12.696 6.687 -1.515 1.00 98.19 90 ASP A C 1
ATOM 712 O O . ASP A 1 90 ? 11.673 6.784 -0.842 1.00 98.19 90 ASP A O 1
ATOM 716 N N . GLN A 1 91 ? 13.299 7.774 -2.005 1.00 97.56 91 GLN A N 1
ATOM 717 C CA . GLN A 1 91 ? 12.694 9.099 -1.856 1.00 97.56 91 GLN A CA 1
ATOM 718 C C . GLN A 1 91 ? 11.368 9.169 -2.618 1.00 97.56 91 GLN A C 1
ATOM 720 O O . GLN A 1 91 ? 11.304 8.865 -3.813 1.00 97.56 91 GLN A O 1
ATOM 725 N N . TRP A 1 92 ? 10.322 9.632 -1.941 1.00 97.69 92 TRP A N 1
ATOM 726 C CA . TRP A 1 92 ? 8.965 9.678 -2.471 1.00 97.69 92 TRP A CA 1
ATOM 727 C C . TRP A 1 92 ? 8.267 11.001 -2.136 1.00 97.69 92 TRP A C 1
ATOM 729 O O . TRP A 1 92 ? 8.702 11.756 -1.263 1.00 97.69 92 TRP A O 1
ATOM 739 N N . SER A 1 93 ? 7.196 11.301 -2.869 1.00 96.94 93 SER A N 1
ATOM 740 C CA . SER A 1 93 ? 6.395 12.511 -2.709 1.00 96.94 93 SER A CA 1
ATOM 741 C C . SER A 1 93 ? 4.895 12.226 -2.738 1.00 96.94 93 SER A C 1
ATOM 743 O O . SER A 1 93 ? 4.427 11.243 -3.321 1.00 96.94 93 SER A O 1
ATOM 745 N N . VAL A 1 94 ? 4.141 13.133 -2.117 1.00 97.00 94 VAL A N 1
ATOM 746 C CA . VAL A 1 94 ? 2.677 13.121 -2.093 1.00 97.00 94 VAL A CA 1
ATOM 747 C C . VAL A 1 94 ? 2.139 13.960 -3.245 1.00 97.00 94 VAL A C 1
ATOM 749 O O . VAL A 1 94 ? 2.580 15.088 -3.464 1.00 97.00 94 VAL A O 1
ATOM 752 N N . LYS A 1 95 ? 1.156 13.427 -3.971 1.00 96.62 95 LYS A N 1
ATOM 753 C CA . LYS A 1 95 ? 0.387 14.152 -4.985 1.00 96.62 95 LYS A CA 1
ATOM 754 C C . LYS A 1 95 ? -1.110 13.929 -4.742 1.00 96.62 95 LYS A C 1
ATOM 756 O O . LYS A 1 95 ? -1.627 12.904 -5.190 1.00 96.62 95 LYS A O 1
ATOM 761 N N . PRO A 1 96 ? -1.793 14.842 -4.035 1.00 95.38 96 PRO A N 1
ATOM 762 C CA . PRO A 1 96 ? -3.229 14.746 -3.832 1.00 95.38 96 PRO A CA 1
ATOM 763 C C . PRO A 1 96 ? -3.993 15.208 -5.077 1.00 95.38 96 PRO A C 1
ATOM 765 O O . PRO A 1 96 ? -3.542 16.092 -5.808 1.00 95.38 96 PRO A O 1
ATOM 768 N N . GLU A 1 97 ? -5.152 14.606 -5.303 1.00 96.38 97 GLU A N 1
ATOM 769 C CA . GLU A 1 97 ? -6.066 14.918 -6.398 1.00 96.38 97 GLU A CA 1
ATOM 770 C C . GLU A 1 97 ? -7.491 14.591 -5.957 1.00 96.38 97 GLU A C 1
ATOM 772 O O . GLU A 1 97 ? -7.739 13.487 -5.480 1.00 96.38 97 GLU A O 1
ATOM 777 N N . THR A 1 98 ? -8.428 15.522 -6.118 1.00 95.38 98 THR A N 1
ATOM 778 C CA . THR A 1 98 ? -9.853 15.220 -5.948 1.00 95.38 98 THR A CA 1
ATOM 779 C C . THR A 1 98 ? -10.356 14.545 -7.218 1.00 95.38 98 THR A C 1
ATOM 781 O O . THR A 1 98 ? -10.188 15.086 -8.311 1.00 95.38 98 THR A O 1
ATOM 784 N N . LEU A 1 99 ? -10.942 13.357 -7.087 1.00 92.38 99 LEU A N 1
ATOM 785 C CA . LEU A 1 99 ? -11.465 12.602 -8.219 1.00 92.38 99 LEU A CA 1
ATOM 786 C C . LEU A 1 99 ? -12.874 13.090 -8.572 1.00 92.38 99 LEU A C 1
ATOM 788 O O . LEU A 1 99 ? -13.775 13.100 -7.732 1.00 92.38 99 LEU A O 1
ATOM 792 N N . GLU A 1 100 ? -13.069 13.466 -9.832 1.00 89.88 100 GLU A N 1
ATOM 793 C CA . GLU A 1 100 ? -14.387 13.789 -10.380 1.00 89.88 100 GLU A CA 1
ATOM 794 C C . GLU A 1 100 ? -15.110 12.495 -10.777 1.00 89.88 100 GLU A C 1
ATOM 796 O O . GLU A 1 100 ? -14.933 11.969 -11.875 1.00 89.88 100 GLU A O 1
ATOM 801 N N . GLU A 1 101 ? -15.918 11.963 -9.862 1.00 83.62 101 GLU A N 1
ATOM 802 C CA . GLU A 1 101 ? -16.699 10.740 -10.064 1.00 83.62 101 GLU A CA 1
ATOM 803 C C . GLU A 1 101 ? -18.187 10.965 -9.755 1.00 83.62 101 GLU A C 1
ATOM 805 O O . GLU A 1 101 ? -18.546 11.788 -8.911 1.00 83.62 101 GLU A O 1
ATOM 810 N N . ASP A 1 102 ? -19.066 10.206 -10.418 1.00 85.62 102 ASP A N 1
ATOM 811 C CA . ASP A 1 102 ? -20.506 10.186 -10.120 1.00 85.62 102 ASP A CA 1
ATOM 812 C C . ASP A 1 102 ? -20.768 9.324 -8.874 1.00 85.62 102 ASP A C 1
ATOM 814 O O . ASP A 1 102 ? -21.094 8.135 -8.948 1.00 85.62 102 ASP A O 1
ATOM 818 N N . VAL A 1 103 ? -20.537 9.922 -7.704 1.00 81.50 103 VAL A N 1
ATOM 819 C CA . VAL A 1 103 ? -20.688 9.273 -6.397 1.00 81.50 103 VAL A CA 1
ATOM 820 C C . VAL A 1 103 ? -21.942 9.752 -5.675 1.00 81.50 103 VAL A C 1
ATOM 822 O O . VAL A 1 103 ? -22.280 10.933 -5.653 1.00 81.50 103 VAL A O 1
ATOM 825 N N . ARG A 1 104 ? -22.619 8.824 -4.989 1.00 76.75 104 ARG A N 1
ATOM 826 C CA . ARG A 1 104 ? -23.726 9.132 -4.067 1.00 76.75 104 ARG A CA 1
ATOM 827 C C . ARG A 1 104 ? -23.196 9.466 -2.670 1.00 76.75 104 ARG A C 1
ATOM 829 O O . ARG A 1 104 ? -23.565 8.810 -1.699 1.00 76.75 104 ARG A O 1
ATOM 836 N N . ALA A 1 105 ? -22.288 10.430 -2.589 1.00 77.44 105 ALA A N 1
ATOM 837 C CA . ALA A 1 105 ? -21.694 10.904 -1.345 1.00 77.44 105 ALA A CA 1
ATOM 838 C C . ALA A 1 105 ? -21.712 12.435 -1.313 1.00 77.44 105 ALA A C 1
ATOM 840 O O . ALA A 1 105 ? -21.632 13.080 -2.355 1.00 77.44 105 ALA A O 1
ATOM 841 N N . ASP A 1 106 ? -21.770 13.014 -0.113 1.00 82.69 106 ASP A N 1
ATOM 842 C CA . ASP A 1 106 ? -21.784 14.474 0.072 1.00 82.69 106 ASP A CA 1
ATOM 843 C C . ASP A 1 106 ? -20.435 15.136 -0.272 1.00 82.69 106 ASP A C 1
ATOM 845 O O . ASP A 1 106 ? -20.325 16.362 -0.317 1.00 82.69 106 ASP A O 1
ATOM 849 N N . ARG A 1 107 ? -19.394 14.328 -0.510 1.00 84.62 107 ARG A N 1
ATOM 850 C CA . ARG A 1 107 ? -18.042 14.759 -0.859 1.00 84.62 107 ARG A CA 1
ATOM 851 C C . ARG A 1 107 ? -17.427 13.827 -1.905 1.00 84.62 107 ARG A C 1
ATOM 853 O O . ARG A 1 107 ? -17.585 12.609 -1.830 1.00 84.62 107 ARG A O 1
ATOM 860 N N . LEU A 1 108 ? -16.688 14.419 -2.844 1.00 91.56 108 LEU A N 1
ATOM 861 C CA . LEU A 1 108 ? -15.870 13.694 -3.817 1.00 91.56 108 LEU A CA 1
ATOM 862 C C . LEU A 1 108 ? -14.641 13.055 -3.145 1.00 91.56 108 LEU A C 1
ATOM 864 O O . LEU A 1 108 ? -14.063 13.663 -2.239 1.00 91.56 108 LEU A O 1
ATOM 868 N N . PRO A 1 109 ? -14.219 11.852 -3.569 1.00 94.19 109 PRO A N 1
ATOM 869 C CA . PRO A 1 109 ? -13.060 11.200 -2.984 1.00 94.19 109 PRO A CA 1
ATOM 870 C C . PRO A 1 109 ? -11.764 11.929 -3.351 1.00 94.19 109 PRO A C 1
ATOM 872 O O . PRO A 1 109 ? -11.549 12.315 -4.499 1.00 94.19 109 PRO A O 1
ATOM 875 N N . ASP A 1 110 ? -10.863 12.046 -2.381 1.00 95.62 110 ASP A N 1
ATOM 876 C CA . ASP A 1 110 ? -9.486 12.459 -2.619 1.00 95.62 110 ASP A CA 1
ATOM 877 C C . ASP A 1 110 ? -8.610 11.221 -2.829 1.00 95.62 110 ASP A C 1
ATOM 879 O O . ASP A 1 110 ? -8.606 10.283 -2.026 1.00 95.62 110 ASP A O 1
ATOM 883 N N . ARG A 1 111 ? -7.823 11.240 -3.904 1.00 97.12 111 ARG A N 1
ATOM 884 C CA . ARG A 1 111 ? -6.743 10.301 -4.187 1.00 97.12 111 ARG A CA 1
ATOM 885 C C . ARG A 1 111 ? -5.417 10.912 -3.751 1.00 97.12 111 ARG A C 1
ATOM 887 O O . ARG A 1 111 ? -4.877 11.807 -4.395 1.00 97.12 111 ARG A O 1
ATOM 894 N N . ILE A 1 112 ? -4.847 10.371 -2.686 1.00 97.31 112 ILE A N 1
ATOM 895 C CA . ILE A 1 112 ? -3.523 10.721 -2.177 1.00 97.31 112 ILE A CA 1
ATOM 896 C C . ILE A 1 112 ? -2.503 9.819 -2.881 1.00 97.31 112 ILE A C 1
ATOM 898 O O . ILE A 1 112 ? -2.306 8.664 -2.504 1.00 97.31 112 ILE A O 1
ATOM 902 N N . GLY A 1 113 ? -1.884 10.314 -3.954 1.00 97.81 113 GLY A N 1
ATOM 903 C CA . GLY A 1 113 ? -0.844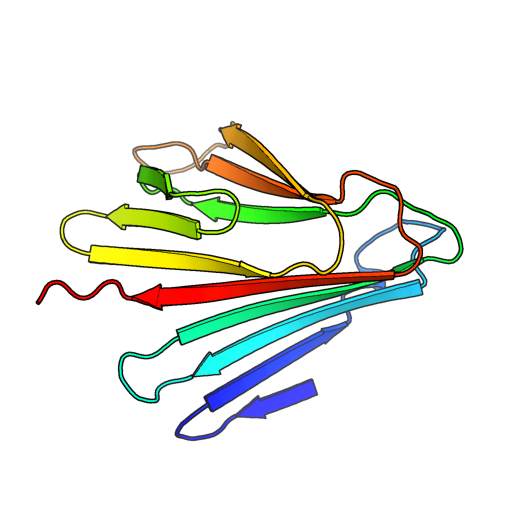 9.582 -4.677 1.00 97.81 113 GLY A CA 1
ATOM 904 C C . GLY A 1 113 ? 0.486 9.576 -3.922 1.00 97.81 113 GLY A C 1
ATOM 905 O O . GLY A 1 113 ? 0.991 10.641 -3.576 1.00 97.81 113 GLY A O 1
ATOM 906 N N . LEU A 1 114 ? 1.075 8.397 -3.733 1.00 97.81 114 LEU A N 1
ATOM 907 C CA . LEU A 1 114 ? 2.372 8.175 -3.089 1.00 97.81 114 LEU A CA 1
ATOM 908 C C . LEU A 1 114 ? 3.366 7.730 -4.167 1.00 97.81 114 LEU A C 1
ATOM 910 O O . LEU A 1 114 ? 3.290 6.597 -4.641 1.00 97.81 114 LEU A O 1
ATOM 914 N N . ASN A 1 115 ? 4.246 8.625 -4.619 1.00 98.31 115 ASN A N 1
ATOM 915 C CA . ASN A 1 115 ? 5.056 8.404 -5.823 1.00 98.31 115 ASN A CA 1
ATOM 916 C C . ASN A 1 115 ? 6.546 8.400 -5.505 1.00 98.31 115 ASN A C 1
ATOM 918 O O . ASN A 1 115 ? 7.052 9.360 -4.926 1.00 98.31 115 ASN A O 1
ATOM 922 N N . VAL A 1 116 ? 7.266 7.377 -5.959 1.00 98.50 116 VAL A N 1
ATOM 923 C CA . VAL A 1 116 ? 8.730 7.375 -5.905 1.00 98.50 116 VAL A CA 1
ATOM 924 C C . VAL A 1 116 ? 9.267 8.419 -6.885 1.00 98.50 116 VAL A C 1
ATOM 926 O O . VAL A 1 116 ? 8.842 8.484 -8.042 1.00 98.50 116 VAL A O 1
ATOM 929 N N . ILE A 1 117 ? 10.179 9.271 -6.411 1.00 98.25 117 ILE A N 1
ATOM 930 C CA . ILE A 1 117 ? 10.661 10.441 -7.160 1.00 98.25 117 ILE A CA 1
ATOM 931 C C . ILE A 1 117 ? 11.505 10.006 -8.359 1.00 98.25 117 ILE A C 1
ATOM 933 O O . ILE A 1 117 ? 11.333 10.527 -9.464 1.00 98.25 117 ILE A O 1
ATOM 937 N N . GLN A 1 118 ? 12.424 9.064 -8.144 1.00 98.44 118 GLN A N 1
ATOM 938 C CA . GLN A 1 118 ? 13.304 8.548 -9.188 1.00 98.44 118 GLN A CA 1
ATOM 939 C C . GLN A 1 118 ? 12.760 7.231 -9.758 1.00 98.44 118 GLN A C 1
ATOM 941 O O . GLN A 1 118 ? 12.167 6.448 -9.021 1.00 98.44 118 GLN A O 1
ATOM 946 N N . PRO A 1 119 ? 12.955 6.946 -11.056 1.00 98.44 119 PRO A N 1
ATOM 947 C CA . PRO A 1 119 ? 12.648 5.631 -11.605 1.00 98.44 119 PRO A CA 1
ATOM 948 C C . PRO A 1 119 ? 13.439 4.525 -10.893 1.00 98.44 119 PRO A C 1
ATOM 950 O O . PRO A 1 119 ? 14.643 4.657 -10.676 1.00 98.44 119 PRO A O 1
ATOM 953 N N . VAL A 1 120 ? 12.777 3.411 -10.588 1.00 98.56 120 VAL A N 1
ATOM 954 C CA . VAL A 1 120 ? 13.350 2.287 -9.834 1.00 98.56 120 VAL A CA 1
ATOM 955 C C . VAL A 1 120 ? 13.214 0.983 -10.609 1.00 98.56 120 VAL A C 1
ATOM 957 O O . VAL A 1 120 ? 12.273 0.796 -11.379 1.00 98.56 120 VAL A O 1
ATOM 960 N N . LYS A 1 121 ? 14.161 0.057 -10.416 1.00 98.56 121 LYS A N 1
ATOM 961 C CA . LYS A 1 121 ? 14.007 -1.332 -10.890 1.00 98.56 121 LYS A CA 1
ATOM 962 C C . LYS A 1 121 ? 13.176 -2.176 -9.935 1.00 98.56 121 LYS A C 1
ATOM 964 O O . LYS A 1 121 ? 12.571 -3.153 -10.351 1.00 98.56 121 LYS A O 1
ATOM 969 N N . SER A 1 122 ? 13.173 -1.836 -8.657 1.00 98.69 122 SER A N 1
ATOM 970 C CA . SER A 1 122 ? 12.362 -2.495 -7.645 1.00 98.69 122 SER A CA 1
ATOM 971 C C . SER A 1 122 ? 12.235 -1.582 -6.448 1.00 98.69 122 SER A C 1
ATOM 973 O O . SER A 1 122 ? 13.205 -0.910 -6.108 1.00 98.69 122 SER A O 1
ATOM 975 N N . THR A 1 123 ? 11.080 -1.602 -5.808 1.00 98.69 123 THR A N 1
ATOM 976 C CA . THR A 1 123 ? 10.848 -0.889 -4.555 1.00 98.69 123 THR A CA 1
ATOM 977 C C . THR A 1 123 ? 9.696 -1.544 -3.807 1.00 98.69 123 THR A C 1
ATOM 979 O O . THR A 1 123 ? 9.066 -2.489 -4.301 1.00 98.69 123 THR A O 1
ATOM 982 N N . GLU A 1 124 ? 9.433 -1.019 -2.623 1.00 98.56 124 GLU A N 1
ATOM 983 C CA . GLU A 1 124 ? 8.325 -1.389 -1.775 1.00 98.56 124 GLU A CA 1
ATOM 984 C C . GLU A 1 124 ? 7.711 -0.147 -1.140 1.00 98.56 124 GLU A C 1
ATOM 986 O O . GLU A 1 124 ? 8.435 0.697 -0.619 1.00 98.56 124 GLU A O 1
ATOM 991 N N . ILE A 1 125 ? 6.383 -0.056 -1.155 1.00 98.69 125 ILE A N 1
ATOM 992 C CA . ILE A 1 125 ? 5.648 0.956 -0.394 1.00 98.69 125 ILE A CA 1
ATOM 993 C C . ILE A 1 125 ? 4.740 0.228 0.590 1.00 98.69 125 ILE A C 1
ATOM 995 O O . ILE A 1 125 ? 3.871 -0.542 0.174 1.00 98.69 125 ILE A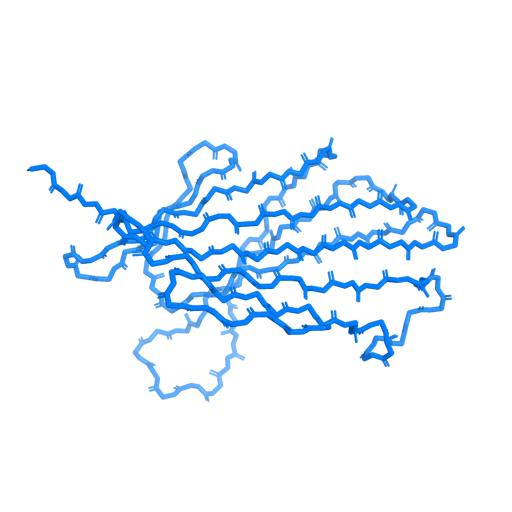 O 1
ATOM 999 N N . THR A 1 126 ? 4.926 0.491 1.880 1.00 98.81 126 THR A N 1
ATOM 1000 C CA . THR A 1 126 ? 4.109 -0.069 2.958 1.00 98.81 126 THR A CA 1
ATOM 1001 C C . THR A 1 126 ? 3.320 1.044 3.629 1.00 98.81 126 THR A C 1
ATOM 1003 O O . THR A 1 126 ? 3.889 2.023 4.096 1.00 98.81 126 THR A O 1
ATOM 1006 N N . MET A 1 127 ? 2.001 0.892 3.682 1.00 98.69 127 MET A N 1
ATOM 1007 C CA . MET A 1 127 ? 1.094 1.745 4.442 1.00 98.69 127 MET A CA 1
ATOM 1008 C C . MET A 1 127 ? 0.615 0.967 5.664 1.00 98.69 127 MET A C 1
ATOM 1010 O O . MET A 1 127 ? -0.046 -0.059 5.505 1.00 98.69 127 MET A O 1
ATOM 1014 N N . LEU A 1 128 ? 0.929 1.452 6.861 1.00 98.62 128 LEU A N 1
ATOM 1015 C CA . LEU A 1 128 ? 0.376 0.965 8.122 1.00 98.62 128 LEU A CA 1
ATOM 1016 C C . LEU A 1 128 ? -0.762 1.891 8.548 1.00 98.62 128 LEU A C 1
ATOM 1018 O O . LEU A 1 128 ? -0.558 3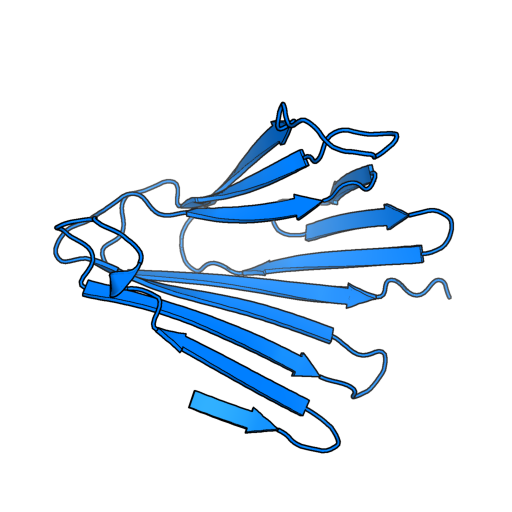.091 8.695 1.00 98.62 128 LEU A O 1
ATOM 1022 N N . ILE A 1 129 ? -1.955 1.336 8.733 1.00 98.50 129 ILE A N 1
ATOM 1023 C CA . ILE A 1 129 ? -3.168 2.065 9.097 1.00 98.50 129 ILE A CA 1
ATOM 1024 C C . ILE A 1 129 ? -3.589 1.624 10.495 1.00 98.50 129 ILE A C 1
ATOM 1026 O O . ILE A 1 129 ? -3.883 0.449 10.723 1.00 98.50 129 ILE A O 1
ATOM 1030 N N . GLU A 1 130 ? -3.651 2.570 11.423 1.00 98.00 130 GLU A N 1
ATOM 1031 C CA . GLU A 1 130 ? -3.957 2.319 12.829 1.00 98.00 130 GLU A CA 1
ATOM 1032 C C . GLU A 1 130 ? -5.077 3.245 13.311 1.00 98.00 130 GLU A C 1
ATOM 1034 O O . GLU A 1 130 ? -5.097 4.427 12.951 1.00 98.00 130 GLU A O 1
ATOM 1039 N N . PRO A 1 131 ? -6.011 2.765 14.147 1.00 97.38 131 PRO A N 1
ATOM 1040 C CA . PRO A 1 131 ? -6.966 3.639 14.812 1.00 97.38 131 PRO A CA 1
ATOM 1041 C C . PRO A 1 131 ? -6.247 4.682 15.670 1.00 97.38 131 PRO A C 1
ATOM 1043 O O . PRO A 1 131 ? -5.361 4.353 16.460 1.00 97.38 131 PRO A O 1
ATOM 1046 N N . VAL A 1 132 ? -6.674 5.939 15.567 1.00 95.19 132 VAL A N 1
ATOM 1047 C CA . VAL A 1 132 ? -6.329 6.957 16.560 1.00 95.19 132 VAL A CA 1
ATOM 1048 C C . VAL A 1 132 ? -7.303 6.831 17.711 1.00 95.19 132 VAL A C 1
ATOM 1050 O O . VAL A 1 132 ? -8.509 6.681 17.539 1.00 95.19 132 VAL A O 1
ATOM 1053 N N . VAL A 1 133 ? -6.749 6.885 18.904 1.00 84.88 133 VAL A N 1
ATOM 1054 C CA . VAL A 1 133 ? -7.424 6.554 20.144 1.00 84.88 133 VAL A CA 1
ATOM 1055 C C . VAL A 1 133 ? -7.101 7.732 21.023 1.00 84.88 133 VAL A C 1
ATOM 1057 O O . VAL A 1 133 ? -5.939 7.919 21.384 1.00 84.88 133 VAL A O 1
ATOM 1060 N N . GLU A 1 134 ? -8.093 8.582 21.241 1.00 66.38 134 GLU A N 1
ATOM 1061 C CA . GLU A 1 134 ? -7.952 9.677 22.191 1.00 66.38 134 GLU A CA 1
ATOM 1062 C C . GLU A 1 134 ? -7.761 9.057 23.586 1.00 66.38 134 GLU A C 1
ATOM 1064 O O . GLU A 1 134 ? -8.415 8.061 23.914 1.00 66.38 134 GLU A O 1
ATOM 1069 N N . GLU A 1 135 ? -6.779 9.565 24.336 1.00 50.41 135 GLU A N 1
ATOM 1070 C CA . GLU A 1 135 ? -6.558 9.199 25.743 1.00 50.41 135 GLU A CA 1
ATOM 1071 C C . GLU A 1 135 ? -7.643 9.786 26.650 1.00 50.41 135 GLU A C 1
ATOM 1073 O O . GLU A 1 135 ? -8.068 10.939 26.401 1.00 50.41 135 GLU A O 1
#